Protein AF-A0A0J9EXF5-F1 (afdb_monomer_lite)

Organism: NCBI:txid1637645

Sequence (134 aa):
MIFAFESEGNLRQYPGNYSVYLDYKAREEEEAANQATTLKEKTSEAQDTEKSQRYSWDKDGNRKLSSKEKKEYQALEKKIAKLEAEKAKLEAELYNVAPGKVSQVQELHHKVEQLALEIDQATERWLELAEIDS

pLDDT: mean 71.43, std 18.34, range [36.47, 94.31]

Structure (mmCIF, N/CA/C/O backbone):
data_AF-A0A0J9EXF5-F1
#
_entry.id   AF-A0A0J9EXF5-F1
#
loop_
_atom_site.group_PDB
_atom_site.id
_atom_site.type_symbol
_atom_site.label_atom_id
_atom_site.label_alt_id
_atom_site.label_comp_id
_atom_site.label_asym_id
_atom_site.label_entity_id
_atom_site.label_seq_id
_atom_site.pdbx_PDB_ins_code
_atom_site.Cartn_x
_atom_site.Cartn_y
_atom_site.Cartn_z
_atom_site.occupancy
_atom_site.B_iso_or_equiv
_atom_site.auth_seq_id
_atom_site.auth_comp_id
_atom_site.auth_asym_id
_atom_site.auth_atom_id
_atom_site.pdbx_PDB_model_num
ATOM 1 N N . MET A 1 1 ? 7.224 -1.901 18.702 1.00 52.12 1 MET A N 1
ATOM 2 C CA . MET A 1 1 ? 7.490 -1.517 20.107 1.00 52.12 1 MET A CA 1
ATOM 3 C C . MET A 1 1 ? 8.458 -0.353 20.083 1.00 52.12 1 MET A C 1
ATOM 5 O O . MET A 1 1 ? 9.536 -0.513 19.525 1.00 52.12 1 MET A O 1
ATOM 9 N N . ILE A 1 2 ? 8.053 0.811 20.592 1.00 56.38 2 ILE A N 1
ATOM 10 C CA . ILE A 1 2 ? 8.850 2.043 20.513 1.00 56.38 2 ILE A CA 1
ATOM 11 C C . ILE A 1 2 ? 9.107 2.559 21.923 1.00 56.38 2 ILE A C 1
ATOM 13 O O . ILE A 1 2 ? 8.202 2.593 22.760 1.00 56.38 2 ILE A O 1
ATOM 17 N N . PHE A 1 3 ? 10.355 2.949 22.160 1.00 55.78 3 PHE A N 1
ATOM 18 C CA . PHE A 1 3 ? 10.815 3.555 23.398 1.00 55.78 3 PHE A CA 1
ATOM 19 C C . PHE A 1 3 ? 11.065 5.036 23.139 1.00 55.78 3 PHE A C 1
ATOM 21 O O . PHE A 1 3 ? 11.868 5.377 22.270 1.00 55.78 3 PHE A O 1
ATOM 28 N N . ALA A 1 4 ? 10.369 5.904 23.868 1.00 54.91 4 ALA A N 1
ATOM 29 C CA . ALA A 1 4 ? 10.574 7.345 23.792 1.00 54.91 4 ALA A CA 1
ATOM 30 C C . ALA A 1 4 ? 11.202 7.8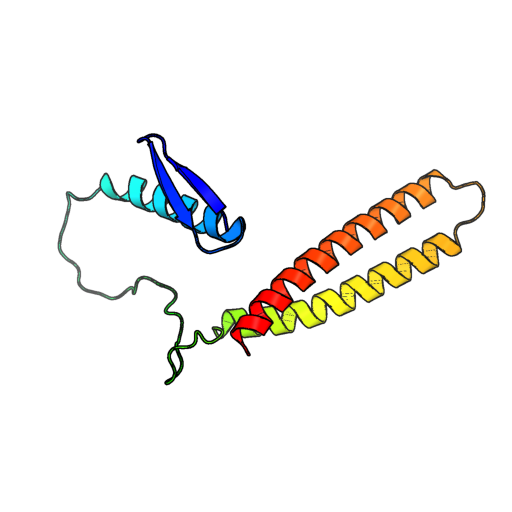45 25.095 1.00 54.91 4 ALA A C 1
ATOM 32 O O . ALA A 1 4 ? 10.791 7.449 26.188 1.00 54.91 4 ALA A O 1
ATOM 33 N N . PHE A 1 5 ? 12.225 8.686 24.954 1.00 56.12 5 PHE A N 1
ATOM 34 C CA . PHE A 1 5 ? 12.964 9.272 26.065 1.00 56.12 5 PHE A CA 1
ATOM 35 C C . PHE A 1 5 ? 12.455 10.696 26.292 1.00 56.12 5 PHE A C 1
ATOM 37 O O . PHE A 1 5 ? 12.623 11.558 25.427 1.00 56.12 5 PHE A O 1
ATOM 44 N N . GLU A 1 6 ? 11.796 10.934 27.422 1.00 61.25 6 GLU A N 1
ATOM 45 C CA . GLU A 1 6 ? 11.308 12.265 27.789 1.00 61.25 6 GLU A CA 1
ATOM 46 C C . GLU A 1 6 ? 12.391 13.062 28.533 1.00 61.25 6 GLU A C 1
ATOM 48 O O . GLU A 1 6 ? 13.286 12.502 29.169 1.00 61.25 6 GLU A O 1
ATOM 53 N N . SER A 1 7 ? 12.318 14.394 28.456 1.00 50.34 7 SER A N 1
ATOM 54 C CA . SER A 1 7 ? 13.319 15.325 29.003 1.00 50.34 7 SER A CA 1
ATOM 55 C C . SER A 1 7 ? 13.489 15.258 30.526 1.00 50.34 7 SER A C 1
ATOM 57 O O . SER A 1 7 ? 14.503 15.720 31.038 1.00 50.34 7 SER A O 1
ATOM 59 N N . GLU A 1 8 ? 12.541 14.653 31.245 1.00 55.28 8 GLU A N 1
ATOM 60 C CA . GLU A 1 8 ? 12.625 14.405 32.693 1.00 55.28 8 GLU A CA 1
ATOM 61 C C . GLU A 1 8 ? 13.301 13.065 33.052 1.00 55.28 8 GLU A C 1
ATOM 63 O O . GLU A 1 8 ? 13.353 12.688 34.220 1.00 55.28 8 GLU A O 1
ATOM 68 N N . GLY A 1 9 ? 13.847 12.334 32.069 1.00 50.84 9 GLY A N 1
ATOM 69 C CA . GLY A 1 9 ? 14.572 11.077 32.298 1.00 50.84 9 GLY A CA 1
ATOM 70 C C . GLY A 1 9 ? 13.675 9.850 32.482 1.00 50.84 9 GLY A C 1
ATOM 71 O O . GLY A 1 9 ? 14.162 8.789 32.874 1.00 50.84 9 GLY A O 1
ATOM 72 N N . ASN A 1 10 ? 12.380 9.970 32.181 1.00 45.69 10 ASN A N 1
ATOM 73 C CA . ASN A 1 10 ? 11.435 8.861 32.223 1.00 45.69 10 ASN A CA 1
ATOM 74 C C . ASN A 1 10 ? 11.368 8.152 30.864 1.00 45.69 10 ASN A C 1
ATOM 76 O O . ASN A 1 10 ? 11.153 8.771 29.821 1.00 45.69 10 ASN A O 1
ATOM 80 N N . LEU A 1 11 ? 11.556 6.831 30.889 1.00 50.03 11 LEU A N 1
ATOM 81 C CA . LEU A 1 11 ? 11.426 5.966 29.721 1.00 50.03 11 LEU A CA 1
ATOM 82 C C . LEU A 1 11 ? 9.986 5.451 29.644 1.00 50.03 11 LEU A C 1
ATOM 84 O O . LEU A 1 11 ? 9.588 4.616 30.460 1.00 50.03 11 LEU A O 1
ATOM 88 N N . ARG A 1 12 ? 9.209 5.925 28.664 1.00 57.09 12 ARG A N 1
ATOM 89 C CA . ARG A 1 12 ? 7.849 5.425 28.421 1.00 57.09 12 ARG A CA 1
ATOM 90 C C . ARG A 1 12 ? 7.816 4.415 27.284 1.00 57.09 12 ARG A C 1
ATOM 92 O O . ARG A 1 12 ? 8.416 4.597 26.222 1.00 57.09 12 ARG A O 1
ATOM 99 N N . GLN A 1 13 ? 7.086 3.334 27.538 1.00 54.69 13 GLN A N 1
ATOM 100 C CA . GLN A 1 13 ? 6.856 2.254 26.593 1.00 54.69 13 GLN A CA 1
ATOM 101 C C . GLN A 1 13 ? 5.506 2.462 25.909 1.00 54.69 13 GLN A C 1
ATOM 103 O O . GLN A 1 13 ? 4.468 2.420 26.567 1.00 54.69 13 GLN A O 1
ATOM 108 N N . TYR A 1 14 ? 5.524 2.616 24.584 1.00 59.28 14 TYR A N 1
ATOM 109 C CA . TYR A 1 14 ? 4.305 2.722 23.787 1.00 59.28 14 TYR A CA 1
ATOM 110 C C . TYR A 1 14 ? 4.045 1.404 23.037 1.00 59.28 14 TYR A C 1
ATOM 112 O O . TYR A 1 14 ? 4.911 0.938 22.278 1.00 59.28 14 TYR A O 1
ATOM 120 N N . PRO A 1 15 ? 2.879 0.760 23.240 1.00 42.06 15 PRO A N 1
ATOM 121 C CA . PRO A 1 15 ? 2.502 -0.423 22.480 1.00 42.06 15 PRO A CA 1
ATOM 122 C C . PRO A 1 15 ? 2.067 0.006 21.071 1.00 42.06 15 PRO A C 1
ATOM 124 O O . PRO A 1 15 ? 0.947 0.461 20.873 1.00 42.06 15 PRO A O 1
ATOM 127 N N . GLY A 1 16 ? 2.963 -0.096 20.086 1.00 49.72 16 GLY A N 1
ATOM 128 C CA . GLY A 1 16 ? 2.616 0.199 18.692 1.00 49.72 16 GLY A CA 1
ATOM 129 C C . GLY A 1 16 ? 3.791 0.553 17.780 1.00 49.72 16 GLY A C 1
ATOM 130 O O . GLY A 1 16 ? 4.962 0.452 18.174 1.00 49.72 16 GLY A O 1
ATOM 131 N N . ASN A 1 17 ? 3.440 0.923 16.544 1.00 52.62 17 ASN A N 1
ATOM 132 C CA . ASN A 1 17 ? 4.314 1.448 15.488 1.00 52.62 17 ASN A CA 1
ATOM 133 C C . ASN A 1 17 ? 4.412 2.996 15.559 1.00 52.62 17 ASN A C 1
ATOM 135 O O . ASN A 1 17 ? 3.706 3.627 16.344 1.00 52.62 17 ASN A O 1
ATOM 139 N N . TYR A 1 18 ? 5.286 3.624 14.763 1.00 50.28 18 TYR A N 1
ATOM 140 C CA . TYR A 1 18 ? 5.665 5.047 14.861 1.00 50.28 18 TYR A CA 1
ATOM 141 C C . TYR A 1 18 ? 4.483 6.020 14.746 1.00 50.28 18 TYR A C 1
ATOM 143 O O . TYR A 1 18 ? 4.458 7.046 15.423 1.00 50.28 18 TYR A O 1
ATOM 151 N N . SER A 1 19 ? 3.448 5.653 13.991 1.00 54.06 19 SER A N 1
ATOM 152 C CA . SER A 1 19 ? 2.209 6.429 13.871 1.00 54.06 19 SER A CA 1
ATOM 153 C C . SER A 1 19 ? 1.457 6.557 15.199 1.00 54.06 19 SER A C 1
ATOM 155 O O . SER A 1 19 ? 0.896 7.609 15.485 1.00 54.06 19 SER A O 1
ATOM 157 N N . VAL A 1 20 ? 1.502 5.524 16.050 1.00 59.25 20 VAL A N 1
ATOM 158 C CA . VAL A 1 20 ? 0.906 5.559 17.395 1.00 59.25 20 VAL A CA 1
ATOM 159 C C . VAL A 1 20 ? 1.671 6.543 18.279 1.00 59.25 20 VAL A C 1
ATOM 161 O O . VAL A 1 20 ? 1.059 7.323 18.996 1.00 59.25 20 VAL A O 1
ATOM 164 N N . TYR A 1 21 ? 3.004 6.575 18.180 1.00 61.59 21 TYR A N 1
ATOM 165 C CA . TYR A 1 21 ? 3.827 7.542 18.912 1.00 61.59 21 TYR A CA 1
ATOM 166 C C . TYR A 1 21 ? 3.519 8.996 18.516 1.00 61.59 21 TYR A C 1
ATOM 168 O O . TYR A 1 21 ? 3.428 9.849 19.395 1.00 61.59 21 TYR A O 1
ATOM 176 N N . LEU A 1 22 ? 3.309 9.282 17.226 1.00 62.91 22 LEU A N 1
ATOM 177 C CA . LEU A 1 22 ? 2.929 10.627 16.772 1.00 62.91 22 LEU A CA 1
ATOM 178 C C . LEU A 1 22 ? 1.555 11.054 17.302 1.00 62.91 22 LEU A C 1
ATOM 180 O O . LEU A 1 22 ? 1.402 12.202 17.708 1.00 62.91 22 LEU A O 1
ATOM 184 N N . ASP A 1 23 ? 0.593 10.132 17.356 1.00 61.28 23 ASP A N 1
ATOM 185 C CA . ASP A 1 23 ? -0.742 10.390 17.908 1.00 61.28 23 ASP A CA 1
ATOM 186 C C . ASP A 1 23 ? -0.675 10.680 19.420 1.00 61.28 23 ASP A C 1
ATOM 188 O O . ASP A 1 23 ? -1.265 11.646 19.902 1.00 61.28 23 ASP A O 1
ATOM 192 N N . TYR A 1 24 ? 0.134 9.917 20.169 1.00 64.44 24 TYR A N 1
ATOM 193 C CA . TYR A 1 24 ? 0.397 10.189 21.588 1.00 64.44 24 TYR A CA 1
ATOM 194 C C . TYR A 1 24 ? 1.096 11.538 21.803 1.00 64.44 24 TYR A C 1
ATOM 196 O O . TYR A 1 24 ? 0.669 12.306 22.661 1.00 64.44 24 TYR A O 1
ATOM 204 N N . LYS A 1 25 ? 2.118 11.866 21.001 1.00 62.12 25 LYS A N 1
ATOM 205 C CA . LYS A 1 25 ? 2.833 13.148 21.104 1.00 62.12 25 LYS A CA 1
ATOM 206 C C . LYS A 1 25 ? 1.948 14.344 20.764 1.00 62.12 25 LYS A C 1
ATOM 208 O O . LYS A 1 25 ? 2.046 15.360 21.443 1.00 62.12 25 LYS A O 1
ATOM 213 N N . ALA A 1 26 ? 1.090 14.226 19.750 1.00 61.38 26 ALA A N 1
ATOM 214 C CA . ALA A 1 26 ? 0.146 15.278 19.380 1.00 61.38 26 ALA A CA 1
ATOM 215 C C . ALA A 1 26 ? -0.871 15.538 20.501 1.00 61.38 26 ALA A C 1
ATOM 217 O O . ALA A 1 26 ? -1.162 16.690 20.813 1.00 61.38 26 ALA A O 1
ATOM 218 N N . ARG A 1 27 ? -1.347 14.472 21.157 1.00 60.59 27 ARG A N 1
ATOM 219 C CA . ARG A 1 27 ? -2.264 14.574 22.298 1.00 60.59 27 ARG A CA 1
ATOM 220 C C . ARG A 1 27 ? -1.601 15.172 23.537 1.00 60.59 27 ARG A C 1
ATOM 222 O O . ARG A 1 27 ? -2.195 16.046 24.156 1.00 60.59 27 ARG A O 1
ATOM 229 N N . GLU A 1 28 ? -0.366 14.784 23.856 1.00 60.84 28 GLU A N 1
ATOM 230 C CA . GLU A 1 28 ? 0.371 15.375 24.984 1.00 60.84 28 GLU A CA 1
ATOM 231 C C . GLU A 1 28 ? 0.685 16.868 24.764 1.00 60.84 28 GLU A C 1
ATOM 233 O O . GLU A 1 28 ? 0.672 17.646 25.718 1.00 60.84 28 GLU A O 1
ATOM 238 N N . GLU A 1 29 ? 0.915 17.300 23.520 1.00 56.81 29 GLU A N 1
ATOM 239 C CA . GLU A 1 29 ? 1.128 18.717 23.188 1.00 56.81 29 GLU A CA 1
ATOM 240 C C . GLU A 1 29 ? -0.177 19.540 23.272 1.00 56.81 29 GLU A C 1
ATOM 242 O O . GLU A 1 29 ? -0.163 20.681 23.741 1.00 56.81 29 GLU A O 1
ATOM 247 N N . GLU A 1 30 ? -1.326 18.941 22.933 1.00 53.84 30 GLU A N 1
ATOM 248 C CA . GLU A 1 30 ? -2.662 19.522 23.155 1.00 53.84 30 GLU A CA 1
ATOM 249 C C . GLU A 1 30 ? -3.029 19.605 24.652 1.00 53.84 30 GLU A C 1
ATOM 251 O O . GLU A 1 30 ? -3.608 20.595 25.110 1.00 53.84 30 GLU A O 1
ATOM 256 N N . GLU A 1 31 ? -2.652 18.602 25.449 1.00 51.94 31 GLU A N 1
ATOM 257 C CA . GLU A 1 31 ? -2.885 18.567 26.900 1.00 51.94 31 GLU A CA 1
ATOM 258 C C . GLU A 1 31 ? -1.989 19.557 27.669 1.00 51.94 31 GLU A C 1
ATOM 260 O O . GLU A 1 31 ? -2.419 20.128 28.678 1.00 51.94 31 GLU A O 1
ATOM 265 N N . ALA A 1 32 ? -0.776 19.832 27.176 1.00 51.56 32 ALA A N 1
ATOM 266 C CA . ALA A 1 32 ? 0.101 20.871 27.717 1.00 51.56 32 ALA A CA 1
ATOM 267 C C . ALA A 1 32 ? -0.402 22.295 27.401 1.00 51.56 32 ALA A C 1
ATOM 269 O O . ALA A 1 32 ? -0.246 23.201 28.223 1.00 51.56 32 ALA A O 1
ATOM 270 N N . ALA A 1 33 ? -1.061 22.497 26.253 1.00 49.53 33 ALA A N 1
ATOM 271 C CA . ALA A 1 33 ? -1.652 23.784 25.875 1.00 49.53 33 ALA A CA 1
ATOM 272 C C . ALA A 1 33 ? -2.948 24.107 26.651 1.00 49.53 33 ALA A C 1
ATOM 274 O O . ALA A 1 33 ? -3.222 25.274 26.944 1.00 49.53 33 ALA A O 1
ATOM 275 N N . ASN A 1 34 ? -3.716 23.088 27.055 1.00 45.09 34 ASN A N 1
ATOM 276 C CA . ASN A 1 34 ? -4.992 23.254 27.764 1.00 45.09 34 ASN A CA 1
ATOM 277 C C . ASN A 1 34 ? -4.873 23.569 29.269 1.00 45.09 34 ASN A C 1
ATOM 279 O O . ASN A 1 34 ? -5.873 23.910 29.901 1.00 45.09 34 ASN A O 1
ATOM 283 N N . GLN A 1 35 ? -3.676 23.528 29.866 1.00 44.31 35 GLN A N 1
ATOM 284 C CA . GLN A 1 35 ? -3.485 23.884 31.284 1.00 44.31 35 GLN A CA 1
ATOM 285 C C . GLN A 1 35 ? -3.355 25.397 31.546 1.00 44.31 35 GLN A C 1
ATOM 287 O O . GLN A 1 35 ? -3.322 25.816 32.703 1.00 44.31 35 GLN A O 1
ATOM 292 N N . ALA A 1 36 ? -3.340 26.242 30.508 1.00 44.66 36 ALA A N 1
ATOM 293 C CA . ALA A 1 36 ? -3.170 27.692 30.657 1.00 44.66 36 ALA A CA 1
ATOM 294 C C . ALA A 1 36 ? -4.481 28.510 30.710 1.00 44.66 36 ALA A C 1
ATOM 296 O O . ALA A 1 36 ? -4.420 29.730 30.861 1.00 44.66 36 ALA A O 1
ATOM 297 N N . THR A 1 37 ? -5.670 27.900 30.592 1.00 42.47 37 THR A N 1
ATOM 298 C CA . THR A 1 37 ? -6.938 28.660 30.429 1.00 42.47 37 THR A CA 1
ATOM 299 C C . THR A 1 37 ? -8.021 28.344 31.470 1.00 42.47 37 THR A C 1
ATOM 301 O O . THR A 1 37 ? -9.160 28.798 31.361 1.00 42.47 37 THR A O 1
ATOM 304 N N . THR A 1 38 ? -7.679 27.631 32.543 1.00 39.97 38 THR A N 1
ATOM 305 C CA . THR A 1 38 ? -8.632 27.188 33.574 1.00 39.97 38 THR A CA 1
ATOM 306 C C . THR A 1 38 ? -8.848 28.230 34.676 1.00 39.97 38 THR A C 1
ATOM 308 O O . THR A 1 38 ? -8.588 27.952 35.840 1.00 39.97 38 THR A O 1
ATOM 311 N N . LEU A 1 39 ? -9.315 29.445 34.359 1.00 47.28 39 LEU A N 1
ATOM 312 C CA . LEU A 1 39 ? -9.726 30.396 35.414 1.00 47.28 39 LEU A CA 1
ATOM 313 C C . LEU A 1 39 ? -10.988 31.220 35.150 1.00 47.28 39 LEU A C 1
ATOM 315 O O . LEU A 1 39 ? -11.333 32.042 35.999 1.00 47.28 39 LEU A O 1
ATOM 319 N N . LYS A 1 40 ? -11.748 30.992 34.073 1.00 41.84 40 LYS A N 1
ATOM 320 C CA . LYS A 1 40 ? -13.047 31.661 33.937 1.00 41.84 40 LYS A CA 1
ATOM 321 C C . LYS A 1 40 ? -14.167 30.755 33.452 1.00 41.84 40 LYS A C 1
ATOM 323 O O . LYS A 1 40 ? -14.173 30.270 32.333 1.00 41.84 40 LYS A O 1
ATOM 328 N N . GLU A 1 41 ? -15.141 30.656 34.352 1.00 38.25 41 GLU A N 1
ATOM 329 C CA . GLU A 1 41 ? -16.569 30.589 34.053 1.00 38.25 41 GLU A CA 1
ATOM 330 C C . GLU A 1 41 ? -17.130 29.197 33.747 1.00 38.25 41 GLU A C 1
ATOM 332 O O . GLU A 1 41 ? -17.516 28.836 32.642 1.00 38.25 41 GLU A O 1
ATOM 337 N N . LYS A 1 42 ? -17.346 28.468 34.853 1.00 48.94 42 LYS A N 1
ATOM 338 C CA . LYS A 1 42 ? -18.636 27.812 35.108 1.00 48.94 42 LYS A CA 1
ATOM 339 C C . LYS A 1 42 ? -19.776 28.703 34.599 1.00 48.94 42 LYS A C 1
ATOM 341 O O . LYS A 1 42 ? -19.982 29.773 35.169 1.00 48.94 42 LYS A O 1
ATOM 346 N N . THR A 1 43 ? -20.519 28.232 33.600 1.00 43.09 43 THR A N 1
ATOM 347 C CA . THR A 1 43 ? -21.996 28.178 33.514 1.00 43.09 43 THR A CA 1
ATOM 348 C C . THR A 1 43 ? -22.386 28.139 32.037 1.00 43.09 43 THR A C 1
ATOM 350 O O . THR A 1 43 ? -22.553 29.178 31.416 1.00 43.09 43 THR A O 1
ATOM 353 N N . SER A 1 44 ? -22.542 26.943 31.475 1.00 36.47 44 SER A N 1
ATOM 354 C CA . SER A 1 44 ? -23.631 26.645 30.540 1.00 36.47 44 SER A CA 1
ATOM 355 C C . SER A 1 44 ? -23.611 25.156 30.238 1.00 36.47 44 SER A C 1
ATOM 357 O O . SER A 1 44 ? -22.701 24.615 29.617 1.00 36.47 44 SER A O 1
ATOM 359 N N . GLU A 1 45 ? -24.637 24.501 30.734 1.00 48.50 45 GLU A N 1
ATOM 360 C CA . GLU A 1 45 ? -24.980 23.117 30.503 1.00 48.50 45 GLU A CA 1
ATOM 361 C C . GLU A 1 45 ? -25.586 22.995 29.101 1.00 48.50 45 GLU A C 1
ATOM 363 O O . GLU A 1 45 ? -26.692 23.469 28.871 1.00 48.50 45 GLU A O 1
ATOM 368 N N . ALA A 1 46 ? -24.844 22.417 28.154 1.00 38.41 46 ALA A N 1
ATOM 369 C CA . ALA A 1 46 ? -25.378 21.756 26.962 1.00 38.41 46 ALA A CA 1
ATOM 370 C C . ALA A 1 46 ? -24.239 21.061 26.206 1.00 38.41 46 ALA A C 1
ATOM 372 O O . ALA A 1 46 ? -23.345 21.714 25.684 1.00 38.41 46 ALA A O 1
ATOM 373 N N . GLN A 1 47 ? -24.301 19.729 26.181 1.00 48.16 47 GLN A N 1
ATOM 374 C CA . GLN A 1 47 ? -23.901 18.871 25.063 1.00 48.16 47 GLN A CA 1
ATOM 375 C C . GLN A 1 47 ? -22.904 19.469 24.050 1.00 48.16 47 GLN A C 1
ATOM 377 O O . GLN A 1 47 ? -23.313 20.055 23.055 1.00 48.16 47 GLN A O 1
ATOM 382 N N . ASP A 1 48 ? -21.626 19.138 24.184 1.00 37.97 48 ASP A N 1
ATOM 383 C CA . ASP A 1 48 ? -20.984 18.444 23.072 1.00 37.97 48 ASP A CA 1
ATOM 384 C C . ASP A 1 48 ? -19.940 17.490 23.631 1.00 37.97 48 ASP A C 1
ATOM 386 O O . ASP A 1 48 ? -18.888 17.857 24.144 1.00 37.97 48 ASP A O 1
ATOM 390 N N . THR A 1 49 ? -20.342 16.231 23.608 1.00 40.44 49 THR A N 1
ATOM 391 C CA . THR A 1 49 ? -19.503 15.062 23.774 1.00 40.44 49 THR A CA 1
ATOM 392 C C . THR A 1 49 ? -18.147 15.256 23.113 1.00 40.44 49 THR A C 1
ATOM 394 O O . THR A 1 49 ? -18.041 15.260 21.885 1.00 40.44 49 THR A O 1
ATOM 397 N N . GLU A 1 50 ? -17.106 15.289 23.943 1.00 43.19 50 GLU A N 1
ATOM 398 C CA . GLU A 1 50 ? -15.787 14.795 23.583 1.00 43.19 50 GLU A CA 1
ATOM 399 C C . GLU A 1 50 ? -15.971 13.548 22.715 1.00 43.19 50 GLU A C 1
ATOM 401 O O . GLU A 1 50 ? -16.408 12.487 23.179 1.00 43.19 50 GLU A O 1
ATOM 406 N N . LYS A 1 51 ? -15.655 13.674 21.423 1.00 43.06 51 LYS A N 1
ATOM 407 C CA . LYS A 1 51 ? -15.463 12.544 20.514 1.00 43.06 51 LYS A CA 1
ATOM 408 C C . LYS A 1 51 ? -14.176 11.817 20.903 1.00 43.06 51 LYS A C 1
ATOM 410 O O . LYS A 1 51 ? -13.292 11.615 20.082 1.00 43.06 51 LYS A O 1
ATOM 415 N N . SER A 1 52 ? -14.092 11.377 22.154 1.00 48.34 52 SER A N 1
ATOM 416 C CA . SER A 1 52 ? -13.317 10.205 22.510 1.00 48.34 52 SER A CA 1
ATOM 417 C C . SER A 1 52 ? -13.846 9.090 21.615 1.00 48.34 52 SER A C 1
ATOM 419 O O . SER A 1 52 ? -15.016 8.701 21.708 1.00 48.34 52 SER A O 1
ATOM 421 N N . GLN A 1 53 ? -13.031 8.662 20.649 1.00 52.59 53 GLN A N 1
ATOM 422 C CA . GLN A 1 53 ? -13.309 7.481 19.844 1.00 52.59 53 GLN A CA 1
ATOM 423 C C . GLN A 1 53 ? -13.461 6.303 20.806 1.00 52.59 53 GLN A C 1
ATOM 425 O O . GLN A 1 53 ? -12.487 5.656 21.180 1.00 52.59 53 GLN A O 1
ATOM 430 N N . ARG A 1 54 ? -14.695 6.037 21.245 1.00 57.69 54 ARG A N 1
ATOM 431 C CA . ARG A 1 54 ? -15.015 4.843 22.018 1.00 57.69 54 ARG A CA 1
ATOM 432 C C . ARG A 1 54 ? -14.820 3.657 21.090 1.00 57.69 54 ARG A C 1
ATOM 434 O O . ARG A 1 54 ? -15.669 3.384 20.241 1.00 57.69 54 ARG A O 1
ATOM 441 N N . TYR A 1 55 ? -13.689 2.981 21.233 1.00 62.75 55 TYR A N 1
ATOM 442 C CA . TYR A 1 55 ? -13.506 1.660 20.657 1.00 62.75 55 TYR A CA 1
ATOM 443 C C . TYR A 1 55 ? -14.589 0.739 21.226 1.00 62.75 55 TYR A C 1
ATOM 445 O O . TYR A 1 55 ? -14.818 0.707 22.437 1.00 62.75 55 TYR A O 1
ATOM 453 N N . SER A 1 56 ? -15.315 0.055 20.345 1.00 61.72 56 SER A N 1
ATOM 454 C CA . SER A 1 56 ? -16.319 -0.928 20.742 1.00 61.72 56 SER A CA 1
ATOM 455 C C . SER A 1 56 ? -15.631 -2.264 20.975 1.00 61.72 56 SER A C 1
ATOM 457 O O . SER A 1 56 ? -14.960 -2.760 20.076 1.00 61.72 56 SER A O 1
ATOM 459 N N . TRP A 1 57 ? -15.817 -2.840 22.155 1.00 74.81 57 TRP A N 1
ATOM 460 C CA . TRP A 1 57 ? -15.268 -4.142 22.526 1.00 74.81 57 TRP A CA 1
ATOM 461 C C . TRP A 1 57 ? -16.366 -5.213 22.426 1.00 74.81 57 TRP A C 1
ATOM 463 O O . TRP A 1 57 ? -17.552 -4.902 22.585 1.00 74.81 57 TRP A O 1
ATOM 473 N N . ASP A 1 58 ? -16.011 -6.449 22.082 1.00 71.62 58 ASP A N 1
ATOM 474 C CA . ASP A 1 58 ? -16.941 -7.582 22.092 1.00 71.62 58 ASP A CA 1
ATOM 475 C C . ASP A 1 58 ? -17.206 -8.104 23.519 1.00 71.62 58 AS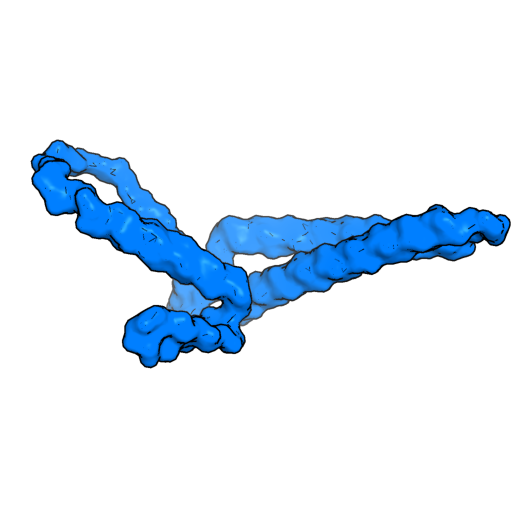P A C 1
ATOM 477 O O . ASP A 1 58 ? -16.722 -7.548 24.506 1.00 71.62 58 ASP A O 1
ATOM 481 N N . LYS A 1 59 ? -18.040 -9.147 23.641 1.00 66.19 59 LYS A N 1
ATOM 482 C CA . LYS A 1 59 ? -18.348 -9.755 24.948 1.00 66.19 59 LYS A CA 1
ATOM 483 C C . LYS A 1 59 ? -17.151 -10.493 25.557 1.00 66.19 59 LYS A C 1
ATOM 485 O O . LYS A 1 59 ? -17.166 -10.733 26.760 1.00 66.19 59 LYS A O 1
ATOM 490 N N . ASP A 1 60 ? -16.159 -10.813 24.737 1.00 70.88 60 ASP A N 1
ATOM 491 C CA . ASP A 1 60 ? -14.952 -11.554 25.084 1.00 70.88 60 ASP A CA 1
ATOM 492 C C . ASP A 1 60 ? -13.763 -10.611 25.366 1.00 70.88 60 ASP A C 1
ATOM 494 O O . ASP A 1 60 ? -12.689 -11.058 25.758 1.00 70.88 60 ASP A O 1
ATOM 498 N N . GLY A 1 61 ? -13.969 -9.291 25.255 1.00 72.12 61 GLY A N 1
ATOM 499 C CA . GLY A 1 61 ? -12.961 -8.272 25.531 1.00 72.12 61 GLY A CA 1
ATOM 500 C C . GLY A 1 61 ? -12.006 -7.991 24.368 1.00 72.12 61 GLY A C 1
ATOM 501 O O . GLY A 1 61 ? -10.951 -7.407 24.602 1.00 72.12 61 GLY A O 1
ATOM 502 N N . ASN A 1 62 ? -12.362 -8.345 23.131 1.00 73.69 62 ASN A N 1
ATOM 503 C CA . ASN A 1 62 ? -11.610 -8.025 21.917 1.00 73.69 62 ASN A CA 1
ATOM 504 C C . ASN A 1 62 ? -12.073 -6.696 21.314 1.00 73.69 62 ASN A C 1
ATOM 506 O O . ASN A 1 62 ? -13.267 -6.375 21.286 1.00 73.69 62 ASN A O 1
ATOM 510 N N . ARG A 1 63 ? -11.125 -5.900 20.812 1.00 78.00 63 ARG A N 1
ATOM 511 C CA . ARG A 1 63 ? -11.420 -4.635 20.131 1.00 78.00 63 ARG A CA 1
ATOM 512 C C . ARG A 1 63 ? -12.058 -4.940 18.780 1.00 78.00 63 ARG A C 1
ATOM 514 O O . ARG A 1 63 ? -11.448 -5.599 17.956 1.00 78.00 63 ARG A O 1
ATOM 521 N N . LYS A 1 64 ? -13.240 -4.384 18.518 1.00 78.62 64 LYS A N 1
ATOM 522 C CA . LYS A 1 64 ? -13.856 -4.421 17.187 1.00 78.62 64 LYS A CA 1
ATOM 523 C C . LYS A 1 64 ? -13.434 -3.221 16.358 1.00 78.62 64 LYS A C 1
ATOM 525 O O . LYS A 1 64 ? -13.331 -2.105 16.878 1.00 78.62 64 LYS A O 1
ATOM 530 N N . LEU A 1 65 ? -13.325 -3.438 15.050 1.00 79.06 65 LEU A N 1
ATOM 531 C CA . LEU A 1 65 ? -13.227 -2.359 14.076 1.00 79.06 65 LEU A CA 1
ATOM 532 C C . LEU A 1 65 ? -14.413 -1.394 14.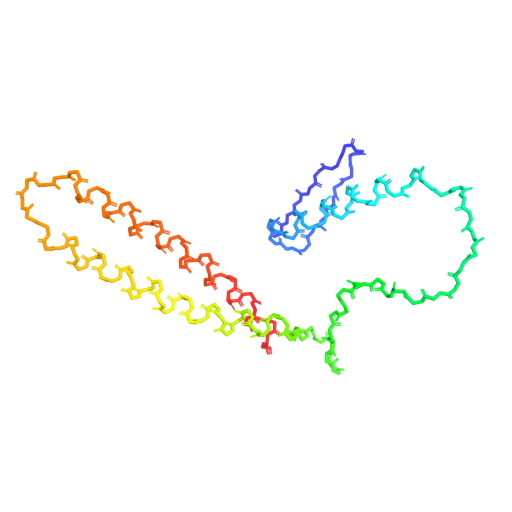203 1.00 79.06 65 LEU A C 1
ATOM 534 O O . LEU A 1 65 ? -15.586 -1.781 14.186 1.00 79.06 65 LEU A O 1
ATOM 538 N N . SER A 1 66 ? -14.106 -0.104 14.268 1.00 82.06 66 SER A N 1
ATOM 539 C CA . SER A 1 66 ? -15.080 0.969 14.133 1.00 82.06 66 SER A CA 1
ATOM 540 C C . SER A 1 66 ? -15.683 0.985 12.728 1.00 82.06 66 SER A C 1
ATOM 542 O O . SER A 1 66 ? -15.067 0.573 11.747 1.00 82.06 66 SER A O 1
ATOM 544 N N . SER A 1 67 ? -16.875 1.574 12.586 1.00 81.81 67 SER A N 1
ATOM 545 C CA . SER A 1 67 ? -17.504 1.803 11.276 1.00 81.81 67 SER A CA 1
ATOM 546 C C . SER A 1 67 ? -16.590 2.561 10.300 1.00 81.81 67 SER A C 1
ATOM 548 O O . SER A 1 67 ? -16.645 2.326 9.094 1.00 81.81 67 SER A O 1
ATOM 550 N N . LYS A 1 68 ? -15.736 3.458 10.815 1.00 81.25 68 LYS A N 1
ATOM 551 C CA . LYS A 1 68 ? -14.738 4.176 10.008 1.00 81.25 68 LYS A CA 1
ATOM 552 C C . LYS A 1 68 ? -13.614 3.251 9.540 1.00 81.25 68 LYS A C 1
ATOM 554 O O . LYS A 1 68 ? -13.330 3.226 8.350 1.00 81.25 68 LYS A O 1
ATOM 559 N N . GLU A 1 69 ? -13.051 2.459 10.448 1.00 81.56 69 GLU A N 1
ATOM 560 C CA . GLU A 1 69 ? -11.965 1.511 10.159 1.00 81.56 69 GLU A CA 1
ATOM 561 C C . GLU A 1 69 ? -12.434 0.407 9.197 1.00 81.56 69 GLU A 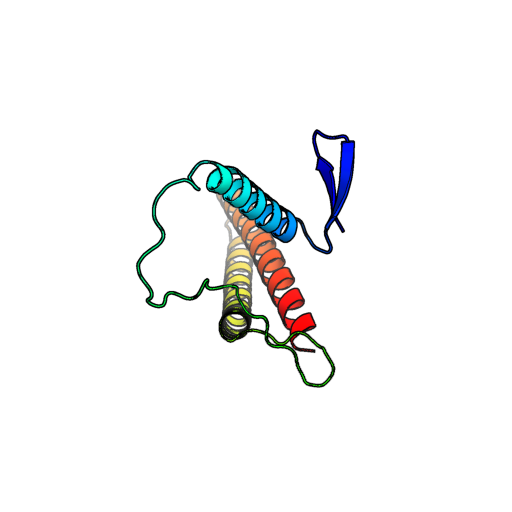C 1
ATOM 563 O O . GLU A 1 69 ? -11.729 0.053 8.263 1.00 81.56 69 GLU A O 1
ATOM 568 N N . LYS A 1 70 ? -13.684 -0.056 9.317 1.00 82.56 70 LYS A N 1
ATOM 569 C CA . LYS A 1 70 ? -14.279 -1.006 8.365 1.00 82.56 70 LYS A CA 1
ATOM 570 C C . LYS A 1 70 ? -14.414 -0.430 6.950 1.00 82.56 70 LYS A C 1
ATOM 572 O O . LYS A 1 70 ? -14.224 -1.144 5.967 1.00 82.56 70 LYS A O 1
ATOM 577 N N . LYS A 1 71 ? -14.752 0.859 6.827 1.00 82.50 71 LYS A N 1
ATOM 578 C CA . LYS A 1 71 ? -14.773 1.553 5.526 1.00 82.50 71 LYS A CA 1
ATOM 579 C C . LYS A 1 71 ? -13.363 1.734 4.971 1.00 82.50 71 LYS A C 1
ATOM 581 O O . LYS A 1 71 ? -13.178 1.574 3.770 1.00 82.50 71 LYS A O 1
ATOM 586 N N . GLU A 1 72 ? -12.399 2.056 5.831 1.00 85.25 72 GLU A N 1
ATOM 587 C CA . GLU A 1 72 ? -10.982 2.158 5.473 1.00 85.25 72 GLU A CA 1
ATOM 588 C C . GLU A 1 72 ? -10.457 0.820 4.945 1.00 85.25 72 GLU A C 1
ATOM 590 O O . GLU A 1 72 ? -9.915 0.785 3.849 1.00 85.25 72 GLU A O 1
ATOM 595 N N . TYR A 1 73 ? -10.732 -0.284 5.638 1.00 84.06 73 TYR A N 1
ATOM 596 C CA . TYR A 1 73 ? -10.353 -1.635 5.228 1.00 84.06 73 TYR A CA 1
ATOM 597 C C . TYR A 1 73 ? -10.845 -1.987 3.813 1.00 84.06 73 TYR A C 1
ATOM 599 O O . TYR A 1 73 ? -10.060 -2.368 2.945 1.00 84.06 73 TYR A O 1
ATOM 607 N N . GLN A 1 74 ? -12.134 -1.757 3.534 1.00 90.56 74 GLN A N 1
ATOM 608 C CA . GLN A 1 74 ? -12.718 -1.971 2.200 1.00 90.56 74 GLN A CA 1
ATOM 609 C C . GLN A 1 74 ? -12.157 -1.018 1.134 1.00 90.56 74 GLN A C 1
ATOM 611 O O . GLN A 1 74 ? -12.099 -1.357 -0.050 1.00 90.56 74 GLN A O 1
ATOM 616 N N . ALA A 1 75 ? -11.800 0.209 1.519 1.00 88.69 75 ALA A N 1
ATOM 617 C CA . ALA A 1 75 ? -11.198 1.173 0.608 1.00 88.69 75 ALA A CA 1
ATOM 618 C C . ALA A 1 75 ? -9.748 0.796 0.274 1.00 88.69 75 ALA A C 1
ATOM 620 O O . ALA A 1 75 ? -9.354 0.913 -0.885 1.00 88.69 75 ALA A O 1
ATOM 621 N N . LEU A 1 76 ? -8.987 0.314 1.260 1.00 87.38 76 LEU A N 1
ATOM 622 C CA . LEU A 1 76 ? -7.612 -0.149 1.101 1.00 87.38 76 LEU A CA 1
ATOM 623 C C . LEU A 1 76 ? -7.537 -1.353 0.168 1.00 87.38 76 LEU A C 1
ATOM 625 O O . LEU A 1 76 ? -6.732 -1.323 -0.750 1.00 87.38 76 LEU A O 1
ATOM 629 N N . GLU A 1 77 ? -8.434 -2.332 0.299 1.00 89.94 77 GLU A N 1
ATOM 630 C CA . GLU A 1 77 ? -8.503 -3.482 -0.618 1.00 89.94 77 GLU A CA 1
ATOM 631 C C . GLU A 1 77 ? -8.634 -3.034 -2.087 1.00 89.94 77 GLU A C 1
ATOM 633 O O . GLU A 1 77 ? -7.867 -3.440 -2.961 1.00 89.94 77 GLU A O 1
ATOM 638 N N . LYS A 1 78 ? -9.564 -2.110 -2.360 1.00 93.00 78 LYS A N 1
ATOM 639 C CA . LYS A 1 78 ? -9.752 -1.549 -3.708 1.00 93.00 78 LYS A CA 1
ATOM 640 C C . LYS A 1 78 ? -8.563 -0.707 -4.160 1.00 93.00 78 LYS A C 1
ATOM 642 O O . LYS A 1 78 ? -8.238 -0.701 -5.347 1.00 93.00 78 LYS A O 1
ATOM 647 N N . LYS A 1 79 ? -7.953 0.041 -3.238 1.00 89.94 79 LYS A N 1
ATOM 648 C CA . LYS A 1 79 ? -6.794 0.890 -3.521 1.00 89.94 79 LYS A CA 1
ATOM 649 C C . LYS A 1 79 ? -5.588 0.034 -3.903 1.00 89.94 79 LYS A C 1
ATOM 651 O O . LYS A 1 79 ? -4.990 0.313 -4.935 1.00 89.94 79 LYS A O 1
ATOM 656 N N . ILE A 1 80 ? -5.285 -1.009 -3.133 1.00 89.50 80 ILE A N 1
ATOM 657 C CA . ILE A 1 80 ? -4.184 -1.946 -3.388 1.00 89.50 80 ILE A CA 1
ATOM 658 C C . ILE A 1 80 ? -4.361 -2.588 -4.764 1.00 89.50 80 ILE A C 1
ATOM 660 O O . ILE A 1 80 ? -3.491 -2.428 -5.613 1.00 89.50 80 ILE A O 1
ATOM 664 N N . ALA A 1 81 ? -5.533 -3.168 -5.049 1.00 91.19 81 ALA A N 1
ATOM 665 C CA . ALA A 1 81 ? -5.804 -3.785 -6.350 1.00 91.19 81 ALA A CA 1
ATOM 666 C C . ALA A 1 81 ? -5.619 -2.808 -7.529 1.00 91.19 81 ALA A C 1
ATOM 668 O O . ALA A 1 81 ? -5.138 -3.180 -8.602 1.00 91.19 81 ALA A O 1
ATOM 669 N N . LYS A 1 82 ? -5.987 -1.534 -7.343 1.00 94.31 82 LYS A N 1
ATOM 670 C CA . LYS A 1 82 ? -5.776 -0.492 -8.353 1.00 94.31 82 LYS A CA 1
ATOM 671 C C . LYS A 1 82 ? -4.290 -0.160 -8.527 1.00 94.31 82 LYS A C 1
ATOM 673 O O . LYS A 1 82 ? -3.834 -0.073 -9.665 1.00 94.31 82 LYS A O 1
ATOM 678 N N . LEU A 1 83 ? -3.556 0.032 -7.433 1.00 91.88 83 LEU A N 1
ATOM 679 C CA . LEU A 1 83 ? -2.126 0.343 -7.470 1.00 91.88 83 LEU A CA 1
ATOM 680 C C . LEU A 1 83 ? -1.321 -0.802 -8.094 1.00 91.88 83 LEU A C 1
ATOM 682 O O . LEU A 1 83 ? -0.437 -0.552 -8.907 1.00 91.88 83 LEU A O 1
ATOM 686 N N . GLU A 1 84 ? -1.663 -2.054 -7.788 1.00 93.12 84 GLU A N 1
ATOM 687 C CA . GLU A 1 84 ? -1.044 -3.234 -8.401 1.00 93.12 84 GLU A CA 1
ATOM 688 C C . GLU A 1 84 ? -1.288 -3.285 -9.914 1.00 93.12 84 GLU A C 1
ATOM 690 O O . GLU A 1 84 ? -0.363 -3.541 -10.686 1.00 93.12 84 GLU A O 1
ATOM 695 N N . ALA A 1 85 ? -2.510 -2.977 -10.361 1.00 93.56 85 ALA A N 1
ATOM 696 C CA . ALA A 1 85 ? -2.822 -2.893 -11.785 1.00 93.56 85 ALA A CA 1
ATOM 697 C C . ALA A 1 85 ? -2.049 -1.758 -12.485 1.00 93.56 85 ALA A C 1
ATOM 699 O O . ALA A 1 85 ? -1.574 -1.930 -13.611 1.00 93.56 85 ALA A O 1
ATOM 700 N N . GLU A 1 86 ? -1.899 -0.602 -11.831 1.00 92.62 86 GLU A N 1
ATOM 701 C CA . GLU A 1 86 ? -1.098 0.518 -12.338 1.00 92.62 86 GLU A CA 1
ATOM 702 C C . GLU A 1 86 ? 0.393 0.166 -12.408 1.00 92.62 86 GLU A C 1
ATOM 704 O O . GLU A 1 86 ? 1.031 0.422 -13.433 1.00 92.62 86 GLU A O 1
ATOM 709 N N . LYS A 1 87 ? 0.929 -0.493 -11.376 1.00 92.94 87 LYS A N 1
ATOM 710 C CA . LYS A 1 87 ? 2.305 -0.999 -11.349 1.00 92.94 87 LYS A CA 1
ATOM 711 C C . LYS A 1 87 ? 2.549 -1.978 -12.498 1.00 92.94 87 LYS A C 1
ATOM 713 O O . LYS A 1 87 ? 3.471 -1.763 -13.279 1.00 92.94 87 LYS A O 1
ATOM 718 N N . ALA A 1 88 ? 1.685 -2.980 -12.668 1.00 91.38 88 ALA A N 1
ATOM 719 C CA . ALA A 1 88 ? 1.803 -3.963 -13.746 1.00 91.38 88 ALA A CA 1
ATOM 720 C C . ALA A 1 88 ? 1.752 -3.309 -15.139 1.00 91.38 88 ALA A C 1
ATOM 722 O O . ALA A 1 88 ? 2.473 -3.707 -16.056 1.00 91.38 88 ALA A O 1
ATOM 723 N N . LYS A 1 89 ? 0.929 -2.265 -15.306 1.00 91.69 89 LYS A N 1
ATOM 724 C CA . LYS A 1 89 ? 0.869 -1.489 -16.550 1.00 91.69 89 LYS A CA 1
ATOM 725 C C . LYS A 1 89 ? 2.179 -0.743 -16.822 1.00 91.69 89 LYS A C 1
ATOM 727 O O . LYS A 1 89 ? 2.638 -0.745 -17.962 1.00 91.69 89 LYS A O 1
ATOM 732 N N . LEU A 1 90 ? 2.774 -0.116 -15.809 1.00 90.25 90 LEU A N 1
ATOM 733 C CA . LEU A 1 90 ? 4.051 0.591 -15.951 1.00 90.25 90 LEU A CA 1
ATOM 734 C C . LEU A 1 90 ? 5.219 -0.367 -16.188 1.00 90.25 90 LEU A C 1
ATOM 736 O O . LEU A 1 90 ? 6.086 -0.065 -17.001 1.00 90.25 90 LEU A O 1
ATOM 740 N N . GLU A 1 91 ? 5.220 -1.538 -15.551 1.00 89.94 91 GLU A N 1
ATOM 741 C CA . GLU A 1 91 ? 6.192 -2.598 -15.834 1.00 89.94 91 GLU A CA 1
ATOM 742 C C . GLU A 1 91 ? 6.070 -3.075 -17.287 1.00 89.94 91 GLU A C 1
ATOM 744 O O . GLU A 1 91 ? 7.073 -3.177 -17.992 1.00 89.94 91 GLU A O 1
ATOM 749 N N . ALA A 1 92 ? 4.848 -3.288 -17.786 1.00 90.50 92 ALA A N 1
ATOM 750 C CA . ALA A 1 92 ? 4.623 -3.615 -19.192 1.00 90.50 92 ALA A CA 1
ATOM 751 C C . ALA A 1 92 ? 5.100 -2.496 -20.135 1.00 90.50 92 ALA A C 1
ATOM 753 O O . ALA A 1 92 ? 5.673 -2.780 -21.187 1.00 90.50 92 ALA A O 1
ATOM 754 N N . GLU A 1 93 ? 4.897 -1.228 -19.774 1.00 87.81 93 GLU A N 1
ATOM 755 C CA . GLU A 1 93 ? 5.415 -0.091 -20.539 1.00 87.81 93 GLU A CA 1
ATOM 756 C C . GLU A 1 93 ? 6.948 -0.080 -20.551 1.00 87.81 93 GLU A C 1
ATOM 758 O O . GLU A 1 93 ? 7.537 0.094 -21.618 1.00 87.81 93 GLU A O 1
ATOM 763 N N . LEU A 1 94 ? 7.586 -0.376 -19.412 1.00 87.19 94 LEU A N 1
ATOM 764 C CA . LEU A 1 94 ? 9.040 -0.474 -19.260 1.00 87.19 94 LEU A CA 1
ATOM 765 C C . LEU A 1 94 ? 9.649 -1.505 -20.222 1.00 87.19 94 LEU A C 1
ATOM 767 O O . LEU A 1 94 ? 10.644 -1.209 -20.884 1.00 87.19 94 LEU A O 1
ATOM 771 N N . TYR A 1 95 ? 9.025 -2.681 -20.360 1.00 84.50 95 TYR A N 1
ATOM 772 C CA . TYR A 1 95 ? 9.471 -3.722 -21.298 1.00 84.50 95 TYR A CA 1
ATOM 773 C C . TYR A 1 95 ? 9.337 -3.320 -22.774 1.00 84.50 95 TYR A C 1
ATOM 775 O O . TYR A 1 95 ? 10.057 -3.848 -23.619 1.00 84.50 95 TYR A O 1
ATOM 783 N N . ASN A 1 96 ? 8.437 -2.388 -23.095 1.00 86.31 96 ASN A N 1
ATOM 784 C CA . ASN A 1 96 ? 8.176 -1.934 -24.463 1.00 86.31 96 ASN A CA 1
ATOM 785 C C . ASN A 1 96 ? 8.950 -0.657 -24.844 1.00 86.31 96 ASN A C 1
ATOM 787 O O . ASN A 1 96 ? 8.796 -0.158 -25.964 1.00 86.31 96 ASN A O 1
ATOM 791 N N . VAL A 1 97 ? 9.778 -0.100 -23.950 1.00 83.06 97 VAL A N 1
ATOM 792 C CA . VAL A 1 97 ? 10.540 1.120 -24.247 1.00 83.06 97 VAL A CA 1
ATOM 793 C C . VAL A 1 97 ? 11.585 0.854 -25.333 1.00 83.06 97 VAL A C 1
ATOM 795 O O . VAL A 1 97 ? 12.418 -0.045 -25.235 1.00 83.06 97 VAL A O 1
ATOM 798 N N . ALA A 1 98 ? 11.572 1.691 -26.373 1.00 81.31 98 ALA A N 1
ATOM 799 C CA . ALA A 1 98 ? 12.535 1.611 -27.462 1.00 81.31 98 ALA A CA 1
ATOM 800 C C . ALA A 1 98 ? 13.986 1.826 -26.970 1.00 81.31 98 ALA A C 1
ATOM 802 O O . ALA A 1 98 ? 14.240 2.734 -26.163 1.00 81.31 98 ALA A O 1
ATOM 803 N N . PRO A 1 99 ? 14.962 1.062 -27.497 1.00 73.06 99 PRO A N 1
ATOM 804 C CA . PRO A 1 99 ? 16.366 1.219 -27.137 1.00 73.06 99 PRO A CA 1
ATOM 805 C C . PRO A 1 99 ? 16.858 2.638 -27.462 1.00 73.06 99 PRO A C 1
ATOM 807 O O . PRO A 1 99 ? 16.599 3.171 -28.540 1.00 73.06 99 PRO A O 1
ATOM 810 N N . GLY A 1 100 ? 17.555 3.262 -26.506 1.00 75.25 100 GLY A N 1
ATOM 811 C CA . GLY A 1 100 ? 18.083 4.630 -26.616 1.00 75.25 100 GLY A CA 1
ATOM 812 C C . GLY A 1 100 ? 17.358 5.684 -25.767 1.00 75.25 100 GLY A C 1
ATOM 813 O O . GLY A 1 100 ? 17.878 6.784 -25.605 1.00 75.25 100 GLY A O 1
ATOM 814 N N . LYS A 1 101 ? 16.210 5.362 -25.153 1.00 82.62 101 LYS A N 1
ATOM 815 C CA . LYS A 1 101 ? 15.475 6.276 -24.253 1.00 82.62 101 LYS A CA 1
ATOM 816 C C . LYS A 1 101 ? 15.742 6.010 -22.766 1.00 82.62 101 LYS A C 1
ATOM 818 O O . LYS A 1 101 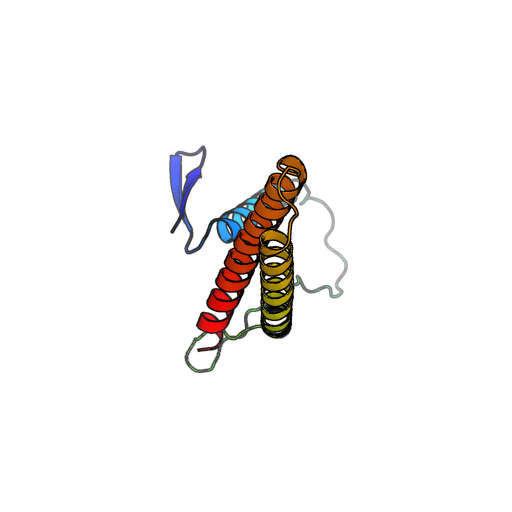? 14.816 5.831 -21.981 1.00 82.62 101 LYS A O 1
ATOM 823 N N . VAL A 1 102 ? 17.014 6.017 -22.366 1.00 82.12 102 VAL A N 1
ATOM 824 C CA . VAL A 1 102 ? 17.453 5.678 -20.993 1.00 82.12 102 VAL A CA 1
ATOM 825 C C . VAL A 1 102 ? 16.768 6.538 -19.920 1.00 82.12 102 VAL A C 1
ATOM 827 O O . VAL A 1 102 ? 16.349 6.016 -18.893 1.00 82.12 102 VAL A O 1
ATOM 830 N N . SER A 1 103 ? 16.569 7.834 -20.180 1.00 85.44 103 SER A N 1
ATOM 831 C CA . SER A 1 103 ? 15.900 8.737 -19.232 1.00 85.44 103 SER A CA 1
ATOM 832 C C . SER A 1 103 ? 14.428 8.370 -18.980 1.00 85.44 103 SER A C 1
ATOM 834 O O . SER A 1 103 ? 13.973 8.475 -17.845 1.00 85.44 103 SER A O 1
ATOM 836 N N . GLN A 1 104 ? 13.697 7.880 -19.991 1.00 84.75 104 GLN A N 1
ATOM 837 C CA . GLN A 1 104 ? 12.310 7.425 -19.807 1.00 84.75 104 GLN A CA 1
ATOM 838 C C . GLN A 1 104 ? 12.248 6.124 -19.004 1.00 84.75 104 GLN A C 1
ATOM 840 O O . GLN A 1 104 ? 11.383 5.979 -18.148 1.00 84.75 104 GLN A O 1
ATOM 845 N N . VAL A 1 105 ? 13.193 5.208 -19.236 1.00 88.44 105 VAL A N 1
ATOM 846 C CA . VAL A 1 105 ? 13.317 3.965 -18.457 1.00 88.44 105 VAL A CA 1
ATOM 847 C C . VAL A 1 105 ? 13.570 4.277 -16.983 1.00 88.44 105 VAL A C 1
ATOM 849 O O . VAL A 1 105 ? 12.918 3.698 -16.122 1.00 88.44 105 VAL A O 1
ATOM 852 N N . GLN A 1 106 ? 14.469 5.219 -16.683 1.00 88.62 106 GLN A N 1
ATOM 853 C CA . GLN A 1 106 ? 14.753 5.625 -15.304 1.00 88.62 106 GLN A CA 1
ATOM 854 C C . GLN A 1 106 ? 13.534 6.252 -14.615 1.00 88.62 106 GLN A C 1
ATOM 856 O O . GLN A 1 106 ? 13.253 5.924 -13.465 1.00 88.62 106 GLN A O 1
ATOM 861 N N . GLU A 1 107 ? 12.788 7.119 -15.306 1.00 90.12 107 GLU A N 1
ATOM 862 C CA . GLU A 1 107 ? 11.579 7.728 -14.740 1.00 90.12 107 GLU A CA 1
ATOM 863 C C . GLU A 1 107 ? 10.483 6.685 -14.477 1.00 90.12 107 GLU A C 1
ATOM 865 O O . GLU A 1 107 ? 9.860 6.692 -13.415 1.00 90.12 107 GLU A O 1
ATOM 870 N N . LEU A 1 108 ? 10.261 5.766 -15.422 1.00 89.75 108 LEU A N 1
ATOM 871 C CA . LEU A 1 108 ? 9.295 4.677 -15.264 1.00 89.75 108 LEU A CA 1
ATOM 872 C C . LEU A 1 108 ? 9.693 3.728 -14.133 1.00 89.75 108 LEU A C 1
ATOM 874 O O . LEU A 1 108 ? 8.840 3.369 -13.326 1.00 89.75 108 LEU A O 1
ATOM 878 N N . HIS A 1 109 ? 10.976 3.378 -14.028 1.00 90.12 109 HIS A N 1
ATOM 879 C CA . HIS A 1 109 ? 11.489 2.572 -12.922 1.00 90.12 109 HIS A CA 1
ATOM 880 C C . HIS A 1 109 ? 11.224 3.245 -11.576 1.00 90.12 109 HIS A C 1
ATOM 882 O O . HIS A 1 109 ? 10.659 2.625 -10.681 1.00 90.12 109 HIS A O 1
ATOM 888 N N . HIS A 1 110 ? 11.542 4.536 -11.457 1.00 93.31 110 HIS A N 1
ATOM 889 C CA . HIS A 1 110 ? 11.296 5.273 -10.224 1.00 93.31 110 HIS A CA 1
ATOM 890 C C . HIS A 1 110 ? 9.805 5.296 -9.860 1.00 93.31 110 HIS A C 1
ATOM 892 O O . HIS A 1 110 ? 9.447 5.097 -8.704 1.00 93.31 110 HIS A O 1
ATOM 898 N N . LYS A 1 111 ? 8.914 5.472 -10.844 1.00 92.12 111 LYS A N 1
ATOM 899 C CA . LYS A 1 111 ? 7.458 5.397 -10.631 1.00 92.12 111 LYS A CA 1
ATOM 900 C C . LYS A 1 111 ? 7.008 4.014 -10.153 1.00 92.12 111 LYS A C 1
ATOM 902 O O . LYS A 1 111 ? 6.169 3.938 -9.260 1.00 92.12 111 LYS A O 1
ATOM 907 N N . VAL A 1 112 ? 7.564 2.938 -10.712 1.00 92.88 112 VAL A N 1
ATOM 908 C CA . VAL A 1 112 ? 7.285 1.560 -10.273 1.00 92.88 112 VAL A CA 1
ATOM 909 C C . VAL A 1 112 ? 7.752 1.340 -8.833 1.00 92.88 112 VAL A C 1
ATOM 911 O O . VAL A 1 112 ? 7.008 0.762 -8.045 1.00 92.88 112 VAL A O 1
ATOM 914 N N . GLU A 1 113 ? 8.933 1.840 -8.461 1.00 93.19 113 GLU A N 1
ATOM 915 C CA . GLU A 1 113 ? 9.434 1.772 -7.082 1.00 93.19 113 GLU A CA 1
ATOM 916 C C . GLU A 1 113 ? 8.543 2.551 -6.108 1.00 93.19 113 GLU A C 1
ATOM 918 O O . GLU A 1 113 ? 8.203 2.040 -5.045 1.00 93.19 113 GLU A O 1
ATOM 923 N N . GLN A 1 114 ? 8.113 3.763 -6.476 1.00 93.19 114 GLN A N 1
ATOM 924 C CA . GLN A 1 114 ? 7.197 4.556 -5.648 1.00 93.19 114 GLN A CA 1
ATOM 925 C C . GLN A 1 114 ? 5.848 3.853 -5.454 1.00 93.19 114 GLN A C 1
ATOM 927 O O . GLN A 1 114 ? 5.347 3.791 -4.334 1.00 93.19 114 GLN A O 1
ATOM 932 N N . LEU A 1 115 ? 5.281 3.276 -6.518 1.00 91.69 115 LEU A N 1
ATOM 933 C CA . LEU A 1 115 ? 4.042 2.503 -6.419 1.00 91.69 115 LEU A CA 1
ATOM 934 C C . LEU A 1 115 ? 4.213 1.247 -5.568 1.00 91.69 115 LEU A C 1
ATOM 936 O O . LEU A 1 115 ? 3.306 0.914 -4.816 1.00 91.69 115 LEU A O 1
ATOM 940 N N . ALA A 1 116 ? 5.354 0.560 -5.661 1.00 89.62 116 ALA A N 1
ATOM 941 C CA . ALA A 1 116 ? 5.638 -0.596 -4.816 1.00 89.62 116 ALA A CA 1
ATOM 942 C C . ALA A 1 116 ? 5.645 -0.209 -3.329 1.00 89.62 116 ALA A C 1
ATOM 944 O O . ALA A 1 116 ? 4.962 -0.850 -2.539 1.00 89.62 116 ALA A O 1
ATOM 945 N N . LEU A 1 117 ? 6.312 0.894 -2.973 1.00 93.88 117 LEU A N 1
ATOM 946 C CA . LEU A 1 117 ? 6.303 1.414 -1.603 1.00 93.88 117 LEU A CA 1
ATOM 947 C C . LEU A 1 117 ? 4.893 1.804 -1.136 1.00 93.88 117 LEU A C 1
ATOM 949 O O . LEU A 1 117 ? 4.529 1.535 0.005 1.00 93.88 117 LEU A O 1
ATOM 953 N N . GLU A 1 118 ? 4.083 2.420 -2.003 1.00 90.56 118 GLU A N 1
ATOM 954 C CA . GLU A 1 118 ? 2.702 2.777 -1.659 1.00 90.56 118 GLU A CA 1
ATOM 955 C C . GLU A 1 118 ? 1.815 1.536 -1.461 1.00 90.56 118 GLU A C 1
ATOM 957 O O . GLU A 1 118 ? 0.975 1.516 -0.557 1.00 90.56 118 GLU A O 1
ATOM 962 N N . ILE A 1 119 ? 2.003 0.496 -2.281 1.00 89.31 119 ILE A N 1
ATOM 963 C CA . ILE A 1 119 ? 1.319 -0.796 -2.132 1.00 89.31 119 ILE A CA 1
ATOM 964 C C . ILE A 1 119 ? 1.703 -1.438 -0.802 1.00 89.31 119 ILE A C 1
ATOM 966 O O . ILE A 1 119 ? 0.807 -1.860 -0.071 1.00 89.31 119 ILE A O 1
ATOM 970 N N . ASP A 1 120 ? 2.993 -1.475 -0.468 1.00 90.31 120 ASP A N 1
ATOM 971 C CA . ASP A 1 120 ? 3.481 -2.064 0.780 1.00 90.31 120 ASP A CA 1
ATOM 972 C C . ASP A 1 120 ? 2.860 -1.351 1.988 1.00 90.31 120 ASP A C 1
ATOM 974 O O . ASP A 1 120 ? 2.214 -1.994 2.812 1.00 90.31 120 ASP A O 1
ATOM 978 N N . GLN A 1 121 ? 2.910 -0.016 2.029 1.00 89.81 121 GLN A N 1
ATOM 979 C CA . GLN A 1 121 ? 2.304 0.779 3.106 1.00 89.81 121 GLN A CA 1
ATOM 980 C C . GLN A 1 121 ? 0.788 0.566 3.230 1.00 89.81 121 GLN A C 1
ATOM 982 O O . GLN A 1 121 ? 0.245 0.463 4.334 1.00 89.81 121 GLN A O 1
ATOM 987 N N . ALA A 1 122 ? 0.076 0.514 2.100 1.00 85.44 122 ALA A N 1
ATOM 988 C CA . ALA A 1 122 ? -1.361 0.257 2.098 1.00 85.44 122 ALA A CA 1
ATOM 989 C C . ALA A 1 122 ? -1.681 -1.165 2.588 1.00 85.44 122 ALA A C 1
ATOM 991 O O . ALA A 1 122 ? -2.668 -1.358 3.300 1.00 85.44 122 ALA A O 1
ATOM 992 N N . THR A 1 123 ? -0.840 -2.136 2.234 1.00 87.19 123 THR A N 1
ATOM 993 C CA . THR A 1 123 ? -0.972 -3.543 2.627 1.00 87.19 123 THR A CA 1
ATOM 994 C C . THR A 1 123 ? -0.682 -3.733 4.109 1.00 87.19 123 THR A C 1
ATOM 996 O O . THR A 1 123 ? -1.462 -4.393 4.788 1.00 87.19 123 THR A O 1
ATOM 999 N N . GLU A 1 124 ? 0.367 -3.105 4.645 1.00 88.56 124 GLU A N 1
ATOM 1000 C CA . GLU A 1 124 ? 0.665 -3.095 6.082 1.00 88.56 124 GLU A CA 1
ATOM 1001 C C . GLU A 1 124 ? -0.535 -2.578 6.881 1.00 88.56 124 GLU A C 1
ATOM 1003 O O . GLU A 1 124 ? -1.007 -3.239 7.805 1.00 88.56 124 GLU A O 1
ATOM 1008 N N . ARG A 1 125 ? -1.110 -1.442 6.465 1.00 87.31 125 ARG A N 1
ATOM 1009 C CA . ARG A 1 125 ? -2.302 -0.886 7.113 1.00 87.31 125 ARG A CA 1
ATOM 1010 C C . ARG A 1 125 ? -3.514 -1.811 7.004 1.00 87.31 125 ARG A C 1
ATOM 1012 O O . ARG A 1 125 ? -4.284 -1.938 7.953 1.00 87.31 125 ARG A O 1
ATOM 1019 N N . TRP A 1 126 ? -3.712 -2.443 5.851 1.00 90.69 126 TRP A N 1
ATOM 1020 C CA . TRP A 1 126 ? -4.795 -3.403 5.652 1.00 90.69 126 TRP A CA 1
ATOM 1021 C C . TRP A 1 126 ? -4.633 -4.632 6.560 1.00 90.69 126 TRP A C 1
ATOM 1023 O O . TRP A 1 126 ? -5.622 -5.084 7.137 1.00 90.69 126 TRP A O 1
ATOM 1033 N N . LEU A 1 127 ? -3.402 -5.121 6.748 1.00 85.69 127 LEU A N 1
ATOM 1034 C CA . LEU A 1 127 ? -3.081 -6.230 7.650 1.00 85.69 127 LEU A CA 1
ATOM 1035 C C . LEU A 1 127 ? -3.350 -5.872 9.113 1.00 85.69 127 LEU A C 1
ATOM 1037 O O . LEU A 1 127 ? -4.007 -6.650 9.797 1.00 85.69 127 LEU A O 1
ATOM 1041 N N . GLU A 1 128 ? -2.945 -4.682 9.569 1.00 85.00 128 GLU A N 1
ATOM 1042 C CA . GLU A 1 128 ? -3.270 -4.204 10.925 1.00 85.00 128 GLU A CA 1
ATOM 1043 C C . GLU A 1 128 ? -4.786 -4.230 11.183 1.00 85.00 128 GLU A C 1
ATOM 1045 O O . GLU A 1 128 ? -5.246 -4.619 12.254 1.00 85.00 128 GLU A O 1
ATOM 1050 N N . LEU A 1 129 ? -5.585 -3.808 10.196 1.00 83.88 129 LEU A N 1
ATOM 1051 C CA . LEU A 1 129 ? -7.044 -3.825 10.301 1.00 83.88 129 LEU A CA 1
ATOM 1052 C C . LEU A 1 129 ? -7.608 -5.255 10.264 1.00 83.88 129 LEU A C 1
ATOM 1054 O O . LEU A 1 129 ? -8.584 -5.526 10.961 1.00 83.88 129 LEU A O 1
ATOM 1058 N N . ALA A 1 130 ? -6.997 -6.164 9.499 1.00 84.69 130 ALA A N 1
ATOM 1059 C CA . ALA A 1 130 ? -7.383 -7.575 9.441 1.00 84.69 130 ALA A CA 1
ATOM 1060 C C . ALA A 1 130 ? -7.103 -8.318 10.760 1.00 84.69 130 ALA A C 1
ATOM 1062 O O . ALA A 1 130 ? -7.908 -9.153 11.170 1.00 84.69 130 ALA A O 1
ATOM 1063 N N . GLU A 1 131 ? -6.007 -7.984 11.450 1.00 86.00 131 GLU A N 1
ATOM 1064 C CA . GLU A 1 131 ? -5.695 -8.514 12.785 1.00 86.00 131 GLU A CA 1
ATOM 1065 C C . GLU A 1 131 ? -6.709 -8.064 13.849 1.00 86.00 131 GLU A C 1
ATOM 1067 O O . GLU A 1 131 ? -6.906 -8.770 14.830 1.00 86.00 131 GLU A O 1
ATOM 1072 N N . ILE A 1 132 ? -7.366 -6.911 13.663 1.00 80.62 132 ILE A N 1
ATOM 1073 C CA . ILE A 1 132 ? -8.427 -6.418 14.563 1.00 80.62 132 ILE A CA 1
ATOM 1074 C C . ILE A 1 132 ? -9.792 -7.055 14.234 1.00 80.62 132 ILE A C 1
ATOM 1076 O O . ILE A 1 132 ? -10.661 -7.120 15.103 1.00 80.62 132 ILE A O 1
ATOM 1080 N N . ASP A 1 133 ? -10.022 -7.472 12.984 1.00 79.44 133 ASP A N 1
ATOM 1081 C CA . ASP A 1 133 ? -11.265 -8.154 12.577 1.00 79.44 133 ASP A CA 1
ATOM 1082 C C . ASP A 1 133 ? -11.275 -9.654 12.927 1.00 79.44 133 ASP A C 1
ATOM 1084 O O . ASP A 1 133 ? -12.359 -10.226 13.053 1.00 79.44 133 ASP A O 1
A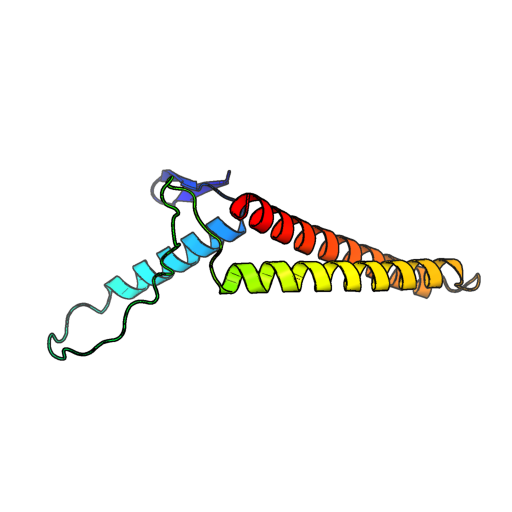TOM 1088 N N . SER A 1 134 ? -10.090 -10.270 13.070 1.00 67.00 134 SER A N 1
ATOM 1089 C CA . SER A 1 134 ? -9.898 -11.690 13.430 1.00 67.00 134 SER A CA 1
ATOM 1090 C C . SER A 1 134 ? -10.113 -11.965 14.917 1.00 67.00 134 SER A C 1
ATOM 1092 O O . SER A 1 134 ? -10.704 -13.029 15.215 1.00 67.00 134 SER A O 1
#

InterPro domains:
  IPR032524 ABC transporter Uup, C-terminal [PF16326] (64-131)
  IPR037118 Valyl-tRNA synthetase, tRNA-binding arm superfamily [G3DSA:1.10.287.380] (57-133)
  IPR051309 ABC transporter ABCF subfamily ATPase [PTHR42855] (2-132)

Foldseek 3Di:
DDWDQDPVRDIDDDPDDPVSVVVVVVVVVVVVVVVPPPDDDDDDDDDDDDPPVPFDADPVGATADDPVLVVLLVVLVVVLVVLVVVLVVLVVVLVVDDPPPVVVNVVSVVVSVVSVVVSVVSVVSSVVSVVSND

Secondary structure (DSSP, 8-state):
-EEEE-TTS-EEEESS-HHHHHHHHHHHHHHHHGGG-TTS--------------PEE-TTSPEEPPHHHHHHHHHHHHHHHHHHHHHHHHHHHHHTPPTT-HHHHHHHHHHHHHHHHHHHHHHHHHHHHHHHH-

Radius of gyration: 23.03 Å; chains: 1; bounding box: 44×43×63 Å